Protein AF-A0A427G898-F1 (afdb_monomer)

Sequence (77 aa):
MRNIKTREGFEFWDRLNAIPRFSFLLAPSGTRIQKFEDISGNWIDVHEAQKVMDAAQDEINELRERLERLQPKAVVS

Radius of gyration: 20.64 Å; Cα contacts (8 Å, |Δi|>4): 63; chains: 1; bounding box: 38×29×70 Å

Secondary structure (DSSP, 8-state):
---TTT-TT-HHHHHHHTSPEEEEEE-TTSS-EEEEE-TT--EE-HHHHHHHHHHHHHHHHHHHHHHHHHS------

Structure (mmCIF, N/CA/C/O backbone):
data_AF-A0A427G898-F1
#
_entry.id   AF-A0A427G898-F1
#
loop_
_atom_site.group_PDB
_atom_site.id
_atom_site.type_symbol
_atom_site.label_atom_id
_atom_site.label_alt_id
_atom_site.label_comp_id
_atom_site.label_asym_id
_atom_site.label_entity_id
_atom_site.label_seq_id
_atom_site.pdbx_PDB_ins_code
_atom_site.Cartn_x
_atom_site.Cartn_y
_atom_site.Cartn_z
_atom_site.occupancy
_atom_site.B_iso_or_equiv
_atom_site.auth_seq_id
_atom_site.auth_comp_id
_atom_site.auth_asym_id
_atom_site.auth_atom_id
_atom_site.pdbx_PDB_model_num
ATOM 1 N N . MET A 1 1 ? -5.359 -10.210 18.763 1.00 47.19 1 MET A N 1
ATOM 2 C CA . MET A 1 1 ? -4.881 -11.489 18.184 1.00 47.19 1 MET A CA 1
ATOM 3 C C . MET A 1 1 ? -5.462 -11.576 16.779 1.00 47.19 1 MET A C 1
ATOM 5 O O . MET A 1 1 ? -6.646 -11.314 16.645 1.00 47.19 1 MET A O 1
ATOM 9 N N . ARG A 1 2 ? -4.651 -11.807 15.737 1.00 55.75 2 ARG A N 1
ATOM 10 C CA . ARG A 1 2 ? -5.103 -11.766 14.328 1.00 55.75 2 ARG A CA 1
ATOM 11 C C . ARG A 1 2 ? -6.063 -12.929 14.033 1.00 55.75 2 ARG A C 1
ATOM 13 O O . ARG A 1 2 ? -5.717 -14.066 14.352 1.00 55.75 2 ARG A O 1
ATOM 20 N N . ASN A 1 3 ? -7.218 -12.676 13.409 1.00 66.81 3 ASN A N 1
ATOM 21 C CA . ASN A 1 3 ? -8.142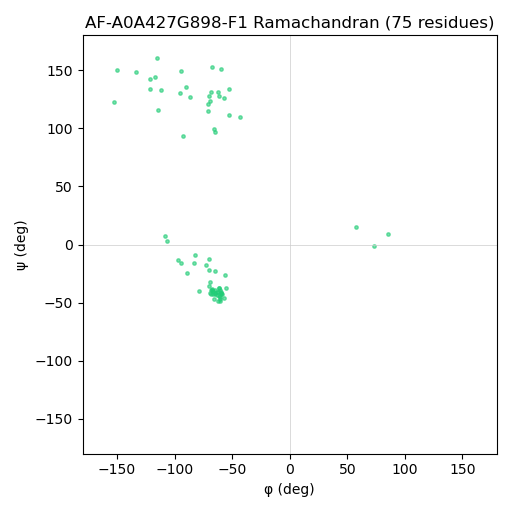 -13.736 12.993 1.00 66.81 3 ASN A CA 1
ATOM 22 C C . ASN A 1 3 ? -7.863 -14.165 11.543 1.00 66.81 3 ASN A C 1
ATOM 24 O O . ASN A 1 3 ? -8.370 -13.591 10.586 1.00 66.81 3 ASN A O 1
ATOM 28 N N . ILE A 1 4 ? -7.039 -15.201 11.378 1.00 72.19 4 ILE A N 1
ATOM 29 C CA . ILE A 1 4 ? -6.619 -15.702 10.056 1.00 72.19 4 ILE A CA 1
ATOM 30 C C . ILE A 1 4 ? -7.779 -16.390 9.308 1.00 72.19 4 ILE A C 1
ATOM 32 O O . ILE A 1 4 ? -7.748 -16.481 8.084 1.00 72.19 4 ILE A O 1
ATOM 36 N N . LYS A 1 5 ? -8.817 -16.857 10.019 1.00 76.81 5 LYS A N 1
ATOM 37 C CA . LYS A 1 5 ? -9.950 -17.567 9.404 1.00 76.81 5 LYS A CA 1
ATOM 38 C C . LYS A 1 5 ? -10.942 -16.619 8.738 1.00 76.81 5 LYS A C 1
ATOM 40 O O . LYS A 1 5 ? -11.448 -16.944 7.673 1.00 76.81 5 LYS A O 1
ATOM 45 N N . THR A 1 6 ? -11.222 -15.477 9.364 1.00 80.25 6 THR A N 1
ATOM 46 C CA . THR A 1 6 ? -12.173 -14.487 8.828 1.00 80.25 6 THR A CA 1
ATOM 47 C C . 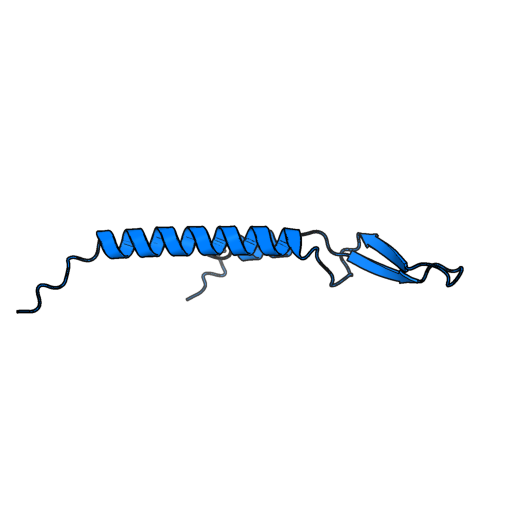THR A 1 6 ? -11.493 -13.395 8.012 1.00 80.25 6 THR A C 1
ATOM 49 O O . THR A 1 6 ? -12.178 -12.701 7.272 1.00 80.25 6 THR A O 1
ATOM 52 N N . ARG A 1 7 ? -10.162 -13.249 8.131 1.00 81.19 7 ARG A N 1
ATOM 53 C CA . ARG A 1 7 ? -9.372 -12.131 7.579 1.00 81.19 7 ARG A CA 1
ATOM 54 C C . ARG A 1 7 ? -9.823 -10.746 8.056 1.00 81.19 7 ARG A C 1
ATOM 56 O O . ARG A 1 7 ? -9.395 -9.742 7.502 1.00 81.19 7 ARG A O 1
ATOM 63 N N . GLU A 1 8 ? -10.623 -10.694 9.113 1.00 82.56 8 GLU A N 1
ATOM 64 C CA . GLU A 1 8 ? -11.034 -9.445 9.743 1.00 82.56 8 GLU A CA 1
ATOM 65 C C . GLU A 1 8 ? -9.799 -8.696 10.268 1.00 82.56 8 GLU A C 1
ATOM 67 O O . GLU A 1 8 ? -8.953 -9.278 10.965 1.00 82.56 8 GLU A O 1
ATOM 72 N N . GLY A 1 9 ? -9.676 -7.422 9.895 1.00 83.69 9 GLY A N 1
ATOM 73 C CA . GLY A 1 9 ? -8.514 -6.583 10.190 1.00 83.69 9 GLY A CA 1
ATOM 74 C C . GLY A 1 9 ? -7.359 -6.716 9.186 1.00 83.69 9 GLY A C 1
ATOM 75 O O . GLY A 1 9 ? -6.266 -6.209 9.453 1.00 83.69 9 GLY A O 1
ATOM 76 N N . PHE A 1 10 ? -7.551 -7.418 8.061 1.00 88.19 10 PHE A N 1
ATOM 77 C CA . PHE A 1 10 ? -6.583 -7.504 6.956 1.00 88.19 10 PHE A CA 1
ATOM 78 C C . PHE A 1 10 ? -7.012 -6.728 5.709 1.00 88.19 10 PHE A C 1
ATOM 80 O O . PHE A 1 10 ? -6.334 -6.807 4.691 1.00 88.19 10 PHE A O 1
ATOM 87 N N . GLU A 1 11 ? -8.086 -5.953 5.762 1.00 92.50 11 GLU A N 1
ATOM 88 C CA . GLU A 1 11 ? -8.684 -5.281 4.608 1.00 92.50 11 GLU A CA 1
ATOM 89 C C . GLU A 1 11 ? -7.659 -4.381 3.898 1.00 92.50 11 GLU A C 1
ATOM 91 O O . GLU A 1 11 ? -7.482 -4.458 2.681 1.00 92.50 11 GLU A O 1
ATOM 96 N N . PHE A 1 12 ? -6.898 -3.587 4.657 1.00 94.44 12 PHE A N 1
ATOM 97 C CA . PHE A 1 12 ? -5.815 -2.762 4.109 1.00 94.44 12 PHE A CA 1
ATOM 98 C C . PHE A 1 12 ? -4.623 -3.588 3.626 1.00 94.44 12 PHE A C 1
ATOM 100 O O . PHE A 1 12 ? -4.019 -3.265 2.606 1.00 94.44 12 PHE A O 1
ATOM 107 N N . TRP A 1 13 ? -4.301 -4.684 4.313 1.00 92.44 13 TRP A N 1
ATOM 108 C CA . TRP A 1 13 ? -3.239 -5.592 3.884 1.00 92.44 13 TRP A CA 1
ATOM 109 C C . TRP A 1 13 ? -3.579 -6.272 2.552 1.00 92.44 13 TRP A C 1
ATOM 111 O O . TRP 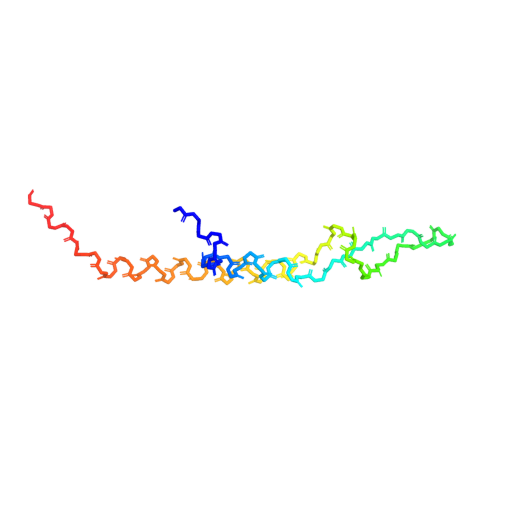A 1 13 ? -2.720 -6.416 1.685 1.00 92.44 13 TRP A O 1
ATOM 121 N N . ASP A 1 14 ? -4.838 -6.652 2.359 1.00 92.62 14 ASP A N 1
ATOM 122 C CA . ASP A 1 14 ? -5.330 -7.235 1.116 1.00 92.62 14 ASP A CA 1
ATOM 123 C C . ASP A 1 14 ? -5.335 -6.218 -0.016 1.00 92.62 14 ASP A C 1
ATOM 125 O O . ASP A 1 14 ? -4.859 -6.519 -1.110 1.00 92.62 14 ASP A O 1
ATOM 129 N N . ARG A 1 15 ? -5.761 -4.983 0.265 1.00 94.31 15 ARG A N 1
ATOM 130 C CA . ARG A 1 15 ? -5.674 -3.877 -0.696 1.00 94.31 15 ARG A CA 1
ATOM 131 C C . ARG A 1 15 ? -4.233 -3.591 -1.115 1.00 94.31 15 ARG A C 1
ATOM 133 O O . ARG A 1 15 ? -3.985 -3.428 -2.304 1.00 94.31 15 ARG A O 1
ATOM 140 N N . LEU A 1 16 ? -3.283 -3.588 -0.177 1.00 94.31 16 LEU A N 1
ATOM 141 C CA . LEU A 1 16 ? -1.857 -3.415 -0.473 1.00 94.31 16 LEU A CA 1
ATOM 142 C C . LEU A 1 16 ? -1.329 -4.542 -1.376 1.00 94.31 16 LEU A C 1
ATOM 144 O O . LEU A 1 16 ? -0.613 -4.287 -2.340 1.00 94.31 16 LEU A O 1
ATOM 148 N N . ASN A 1 17 ? -1.700 -5.792 -1.089 1.00 91.31 17 ASN A N 1
ATOM 149 C CA . ASN A 1 17 ? -1.257 -6.952 -1.868 1.00 91.31 17 ASN A CA 1
ATOM 150 C C . ASN A 1 17 ? -1.913 -7.074 -3.246 1.00 91.31 17 ASN A C 1
ATOM 152 O O . ASN A 1 17 ? -1.384 -7.801 -4.091 1.00 91.31 17 ASN A O 1
ATOM 156 N N . ALA A 1 18 ? -3.036 -6.390 -3.460 1.00 92.19 18 ALA A N 1
ATOM 157 C CA . ALA A 1 18 ? -3.719 -6.303 -4.743 1.00 92.19 18 ALA A CA 1
ATOM 158 C C . ALA A 1 18 ? -3.110 -5.246 -5.683 1.00 92.19 18 ALA A C 1
ATOM 160 O O . ALA A 1 18 ? -3.482 -5.207 -6.855 1.00 92.19 18 ALA A O 1
ATOM 161 N N . ILE A 1 19 ? -2.185 -4.401 -5.205 1.00 93.75 19 ILE A N 1
ATOM 162 C CA . ILE A 1 19 ? -1.501 -3.422 -6.058 1.00 93.75 19 ILE A CA 1
ATOM 163 C C . ILE A 1 19 ? -0.691 -4.171 -7.130 1.00 93.75 19 ILE A C 1
ATOM 165 O O . ILE A 1 19 ? 0.071 -5.081 -6.780 1.00 93.75 19 ILE A O 1
ATOM 169 N N . PRO A 1 20 ? -0.817 -3.793 -8.420 1.00 92.44 20 PRO A N 1
ATOM 170 C CA . PRO A 1 20 ? -0.041 -4.400 -9.490 1.00 92.44 20 PRO A CA 1
ATOM 171 C C . PRO A 1 20 ? 1.457 -4.366 -9.195 1.00 92.44 20 PRO A C 1
ATOM 173 O O . PRO A 1 20 ? 2.009 -3.341 -8.781 1.00 92.44 20 PRO A O 1
ATOM 176 N N . ARG A 1 21 ? 2.106 -5.509 -9.414 1.00 92.62 21 ARG A N 1
ATOM 177 C CA . ARG A 1 21 ? 3.548 -5.656 -9.253 1.00 92.62 21 ARG A CA 1
ATOM 178 C C . ARG A 1 21 ? 4.253 -5.446 -10.583 1.00 92.62 21 ARG A C 1
ATOM 180 O O . ARG A 1 21 ? 3.712 -5.713 -11.657 1.00 92.62 21 ARG A O 1
ATOM 187 N N . PHE A 1 22 ? 5.470 -4.935 -10.495 1.00 91.75 22 PHE A N 1
ATOM 188 C CA . PHE A 1 22 ? 6.268 -4.551 -11.638 1.00 91.75 22 PHE A CA 1
ATOM 189 C C . PHE A 1 22 ? 7.695 -5.072 -11.525 1.00 91.75 22 PHE A C 1
ATOM 191 O O . PHE A 1 22 ? 8.289 -5.151 -10.445 1.00 91.75 22 PHE A O 1
ATOM 198 N N . SER A 1 23 ? 8.252 -5.350 -12.694 1.00 91.31 23 SER A N 1
ATOM 199 C CA . SER A 1 23 ? 9.657 -5.658 -12.914 1.00 91.31 23 SER A CA 1
ATOM 200 C C . SER A 1 23 ? 10.264 -4.574 -13.806 1.00 91.31 23 SER A C 1
ATOM 202 O O . SER A 1 23 ? 9.614 -4.055 -14.718 1.00 91.31 23 SER A O 1
ATOM 204 N N . PHE A 1 24 ? 11.522 -4.222 -13.546 1.00 90.00 24 PHE A N 1
ATOM 205 C CA . PHE A 1 24 ? 12.273 -3.249 -14.338 1.00 90.00 24 PHE A CA 1
ATOM 206 C C . PHE A 1 24 ? 13.433 -3.961 -15.018 1.00 90.00 24 PHE A C 1
ATOM 208 O O . PHE A 1 24 ? 14.323 -4.478 -14.345 1.00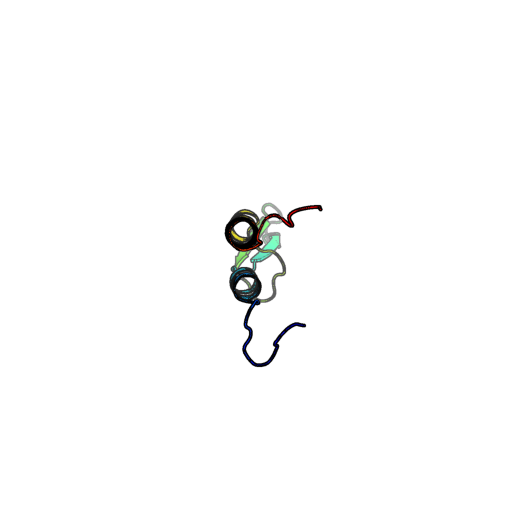 90.00 24 PHE A O 1
ATOM 215 N N . LEU A 1 25 ? 13.418 -3.999 -16.348 1.00 88.50 25 LEU A N 1
ATOM 216 C CA . LEU A 1 25 ? 14.433 -4.687 -17.143 1.00 88.50 25 LEU A CA 1
A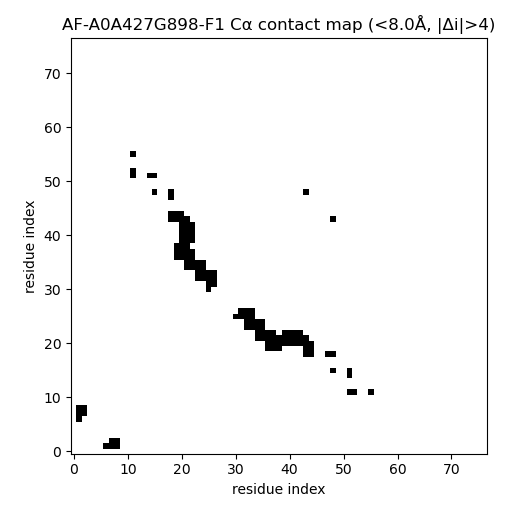TOM 217 C C . LEU A 1 25 ? 15.112 -3.707 -18.093 1.00 88.50 25 LEU A C 1
ATOM 219 O O . LEU A 1 25 ? 14.471 -2.819 -18.656 1.00 88.50 25 LEU A O 1
ATOM 223 N N . LEU A 1 26 ? 16.418 -3.869 -18.286 1.00 90.44 26 LEU A N 1
ATOM 224 C CA . LEU A 1 26 ? 17.149 -3.126 -19.304 1.00 90.44 26 LEU A CA 1
ATOM 225 C C . LEU A 1 26 ? 16.720 -3.633 -20.687 1.00 90.44 26 LEU A C 1
ATOM 227 O O . LEU A 1 26 ? 16.740 -4.837 -20.943 1.00 90.44 26 LEU A O 1
ATOM 231 N N . ALA A 1 27 ? 16.328 -2.724 -21.578 1.00 88.56 27 ALA A N 1
ATOM 232 C CA . ALA A 1 27 ? 15.997 -3.078 -22.951 1.00 88.56 27 ALA A CA 1
ATOM 233 C C . ALA A 1 27 ? 17.215 -3.718 -23.647 1.00 88.56 27 ALA A C 1
ATOM 235 O O . ALA A 1 27 ? 18.345 -3.327 -23.348 1.00 88.56 27 ALA A O 1
ATOM 236 N N . PRO A 1 28 ? 17.023 -4.612 -24.637 1.00 87.38 28 PRO A N 1
ATOM 237 C CA . PRO A 1 28 ? 18.133 -5.269 -25.337 1.00 87.38 28 PRO A CA 1
ATOM 238 C C . PRO A 1 28 ? 19.142 -4.305 -25.978 1.00 87.38 28 PRO A C 1
ATOM 240 O O . PRO A 1 28 ? 20.310 -4.643 -26.130 1.00 87.38 28 PRO A O 1
ATOM 243 N N . SER A 1 29 ? 18.710 -3.088 -26.327 1.00 90.25 29 SER A N 1
ATOM 244 C CA . SER A 1 29 ? 19.581 -2.024 -26.841 1.00 90.25 29 SER A CA 1
ATOM 245 C C . SER A 1 29 ? 20.533 -1.432 -25.794 1.00 90.25 29 SER A C 1
ATOM 247 O O . SER A 1 29 ? 21.408 -0.653 -26.155 1.00 90.25 29 SER A O 1
ATOM 249 N N . GLY A 1 30 ? 20.336 -1.716 -24.503 1.00 89.75 30 GLY A N 1
ATOM 250 C CA . GLY A 1 30 ? 21.117 -1.164 -23.392 1.00 89.75 30 GLY A CA 1
ATOM 251 C C . GLY A 1 30 ? 20.839 0.308 -23.071 1.00 89.75 30 GLY A C 1
ATOM 252 O O . GLY A 1 30 ? 21.425 0.855 -22.144 1.00 89.75 30 GLY A O 1
ATOM 253 N N . THR A 1 31 ? 19.947 0.968 -23.813 1.00 92.69 31 THR A N 1
ATOM 254 C CA . THR A 1 31 ? 19.763 2.430 -23.751 1.00 92.69 31 THR A CA 1
ATOM 255 C C . THR A 1 31 ? 18.618 2.892 -22.856 1.00 92.69 31 THR A C 1
ATOM 257 O O . THR A 1 31 ? 18.523 4.081 -22.562 1.00 92.69 31 THR A O 1
ATOM 260 N N . ARG A 1 32 ? 17.721 1.992 -22.434 1.00 91.06 32 ARG A N 1
ATOM 261 C CA . ARG A 1 32 ? 16.560 2.346 -21.604 1.00 91.06 32 ARG A CA 1
ATOM 262 C C . ARG A 1 32 ? 16.137 1.211 -20.684 1.00 91.06 32 ARG A C 1
ATOM 264 O O . ARG A 1 32 ? 16.252 0.046 -21.053 1.00 91.06 32 ARG A O 1
ATOM 271 N N . ILE A 1 33 ? 15.572 1.564 -19.536 1.00 91.38 33 ILE A N 1
ATOM 272 C CA . ILE A 1 33 ? 14.882 0.631 -18.643 1.00 91.38 33 ILE A CA 1
ATOM 273 C C . ILE A 1 33 ? 13.404 0.592 -19.037 1.00 91.38 33 ILE A C 1
ATOM 275 O O . ILE A 1 33 ? 12.795 1.628 -19.300 1.00 91.38 33 ILE A O 1
ATOM 279 N N . GLN A 1 34 ? 12.831 -0.604 -19.098 1.00 89.81 34 GLN A N 1
ATOM 280 C CA . GLN A 1 34 ? 11.423 -0.840 -19.383 1.00 89.81 34 GLN A CA 1
ATOM 281 C C . GLN A 1 34 ? 10.729 -1.379 -18.131 1.00 89.81 34 GLN A C 1
ATOM 283 O O . GLN A 1 34 ? 11.235 -2.287 -17.469 1.00 89.81 34 GLN A O 1
ATOM 288 N N . LYS A 1 35 ? 9.570 -0.795 -17.820 1.00 90.00 35 LYS A N 1
ATOM 289 C CA . LYS A 1 35 ? 8.652 -1.260 -16.779 1.00 90.00 35 LYS A CA 1
ATOM 290 C C . LYS A 1 35 ? 7.727 -2.307 -17.394 1.00 90.00 35 LYS A C 1
ATOM 292 O O . LYS A 1 35 ? 7.087 -2.025 -18.406 1.00 90.00 35 LYS A O 1
ATOM 297 N N . PHE A 1 36 ? 7.643 -3.474 -16.772 1.00 88.12 36 PHE A N 1
ATOM 298 C CA . PHE A 1 36 ? 6.717 -4.538 -17.147 1.00 88.12 36 PHE A CA 1
ATOM 299 C C . PHE A 1 36 ? 5.825 -4.860 -15.960 1.00 88.12 36 PHE A C 1
ATOM 301 O O . PHE A 1 36 ? 6.317 -4.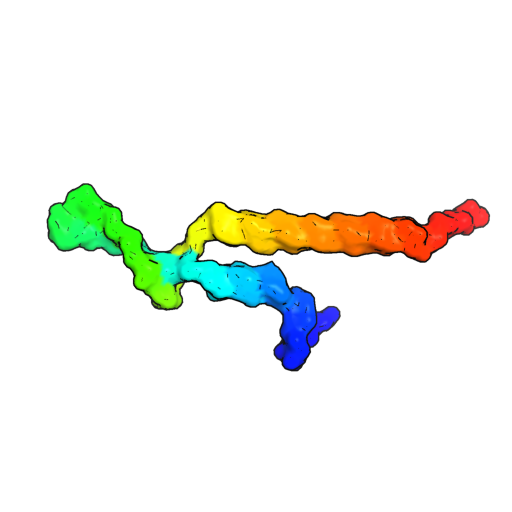982 -14.839 1.00 88.12 36 PHE A O 1
ATOM 308 N N . GLU A 1 37 ? 4.524 -4.967 -16.206 1.00 88.50 37 GLU A N 1
ATOM 309 C CA . GLU A 1 37 ? 3.600 -5.528 -15.227 1.00 88.50 37 GLU A CA 1
ATOM 310 C C . GLU A 1 37 ? 3.860 -7.028 -15.133 1.00 88.50 37 GLU A C 1
ATOM 312 O O . GLU A 1 37 ? 3.837 -7.743 -16.134 1.00 88.50 37 GLU A O 1
ATOM 317 N N . ASP A 1 38 ? 4.206 -7.474 -13.934 1.00 78.75 38 ASP A N 1
ATOM 318 C CA . ASP A 1 38 ? 4.657 -8.828 -13.678 1.00 78.75 38 ASP A CA 1
ATOM 319 C C . ASP A 1 38 ? 4.316 -9.197 -12.238 1.00 78.75 38 ASP A C 1
ATOM 321 O O . ASP A 1 38 ? 4.765 -8.547 -11.293 1.00 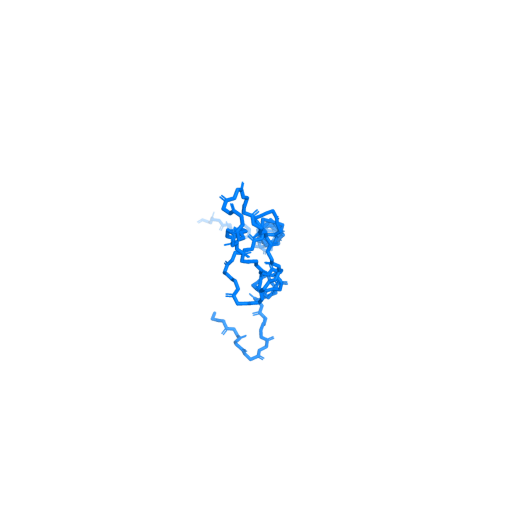78.75 38 ASP A O 1
ATOM 325 N N . ILE A 1 39 ? 3.548 -10.273 -12.067 1.00 66.19 39 ILE A N 1
ATOM 326 C CA . ILE A 1 39 ? 3.180 -10.793 -10.746 1.00 66.19 39 ILE A CA 1
ATOM 327 C C . ILE A 1 39 ? 4.428 -11.305 -10.000 1.00 66.19 39 ILE A C 1
ATOM 329 O O . ILE A 1 39 ? 4.420 -11.343 -8.770 1.00 66.19 39 ILE A O 1
ATOM 333 N N . SER A 1 40 ? 5.499 -11.662 -10.725 1.00 72.25 40 SER A N 1
ATOM 334 C CA . SER A 1 40 ? 6.779 -12.110 -10.163 1.00 72.25 40 SER A CA 1
ATOM 335 C C . SER A 1 40 ? 7.715 -10.967 -9.745 1.00 72.25 40 SER A C 1
ATOM 337 O O . SER A 1 40 ? 8.648 -11.184 -8.967 1.00 72.25 40 SER A O 1
ATOM 339 N N . GLY A 1 41 ? 7.454 -9.743 -10.216 1.00 75.56 41 GLY A N 1
ATOM 340 C CA . GLY A 1 41 ? 8.159 -8.550 -9.765 1.00 75.56 41 GLY A CA 1
ATOM 341 C C . GLY A 1 41 ? 7.837 -8.230 -8.307 1.00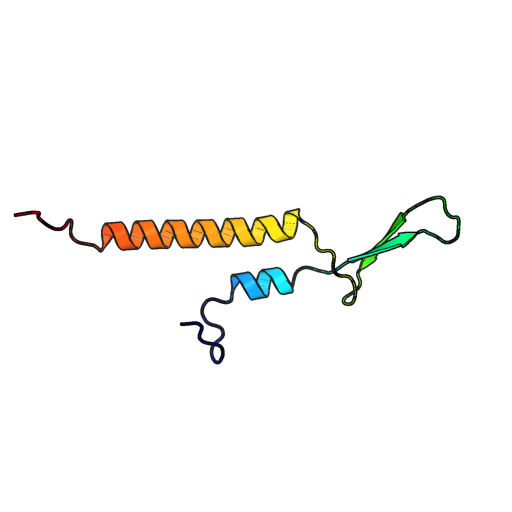 75.56 41 GLY A C 1
ATOM 342 O O . GLY A 1 41 ? 6.763 -8.553 -7.814 1.00 75.56 41 GLY A O 1
ATOM 343 N N . ASN A 1 42 ? 8.755 -7.570 -7.600 1.00 85.12 42 ASN A N 1
ATOM 344 C CA . ASN A 1 42 ? 8.555 -7.180 -6.194 1.00 85.12 42 ASN A CA 1
ATOM 345 C C . ASN A 1 42 ? 8.311 -5.676 -6.011 1.00 85.12 42 ASN A C 1
ATOM 347 O O . ASN A 1 42 ? 8.200 -5.204 -4.881 1.00 85.12 42 ASN A O 1
ATOM 351 N N . TRP A 1 43 ? 8.236 -4.914 -7.105 1.00 91.12 43 TRP A N 1
ATOM 352 C CA . TRP A 1 43 ? 8.027 -3.473 -7.047 1.00 91.12 43 TRP A CA 1
ATOM 353 C C . TRP A 1 43 ? 6.550 -3.148 -7.199 1.00 91.12 43 TRP A C 1
ATOM 355 O O . TRP A 1 43 ? 5.911 -3.603 -8.139 1.00 91.12 43 TRP A O 1
ATOM 365 N N . ILE A 1 44 ? 6.023 -2.323 -6.309 1.00 93.38 44 ILE A N 1
ATOM 366 C CA . ILE A 1 44 ? 4.686 -1.739 -6.424 1.00 93.38 44 ILE A CA 1
ATOM 367 C C . ILE A 1 44 ? 4.813 -0.228 -6.581 1.00 93.38 44 ILE A C 1
ATOM 369 O O . ILE A 1 44 ? 5.851 0.354 -6.256 1.00 93.38 44 ILE A O 1
ATOM 373 N N . ASP A 1 45 ? 3.766 0.412 -7.089 1.00 92.81 45 ASP A N 1
ATOM 374 C CA . ASP A 1 45 ? 3.735 1.868 -7.148 1.00 92.81 45 ASP A CA 1
ATOM 375 C C . ASP A 1 45 ? 3.613 2.453 -5.732 1.00 92.81 45 ASP A C 1
ATOM 377 O O . ASP A 1 45 ? 2.688 2.126 -4.984 1.00 92.81 45 ASP A O 1
ATOM 381 N N . VAL A 1 46 ? 4.563 3.315 -5.360 1.00 95.06 46 VAL A N 1
ATOM 382 C CA . VAL A 1 46 ? 4.604 3.944 -4.033 1.00 95.06 46 VAL A CA 1
ATOM 383 C C . VAL A 1 46 ? 3.358 4.790 -3.791 1.00 95.06 46 VAL A C 1
ATOM 385 O O . VAL A 1 46 ? 2.842 4.793 -2.677 1.00 95.06 46 VAL A O 1
ATOM 388 N N . HIS A 1 47 ? 2.846 5.473 -4.818 1.00 96.25 47 HIS A N 1
ATOM 389 C CA . HIS A 1 47 ? 1.661 6.309 -4.676 1.00 96.25 47 HIS A CA 1
ATOM 390 C C . HIS A 1 47 ? 0.416 5.469 -4.371 1.00 96.25 47 HIS A C 1
ATOM 392 O O . HIS A 1 47 ? -0.388 5.834 -3.515 1.00 96.25 47 HIS A O 1
ATOM 398 N N . GLU A 1 48 ? 0.280 4.307 -5.010 1.00 96.31 48 GLU A N 1
ATOM 399 C CA . GLU A 1 48 ? -0.824 3.387 -4.721 1.00 96.31 48 GLU A CA 1
ATOM 400 C C . GLU A 1 48 ? -0.703 2.780 -3.319 1.00 96.31 48 GLU A C 1
ATOM 402 O O . GLU A 1 48 ? -1.697 2.686 -2.599 1.00 96.31 48 GLU A O 1
ATOM 407 N N . ALA A 1 49 ? 0.514 2.439 -2.884 1.00 96.56 49 ALA A N 1
ATOM 408 C CA . ALA A 1 49 ? 0.750 1.967 -1.521 1.00 96.56 49 ALA A CA 1
ATOM 409 C C . ALA A 1 49 ? 0.412 3.047 -0.480 1.00 96.56 49 ALA A C 1
ATOM 411 O O . ALA A 1 49 ? -0.209 2.751 0.542 1.00 96.56 49 ALA A O 1
ATOM 412 N N . GLN A 1 50 ? 0.765 4.303 -0.763 1.00 97.81 50 GLN A N 1
ATOM 413 C CA . GLN A 1 50 ? 0.470 5.440 0.102 1.00 97.81 50 GLN A CA 1
ATOM 414 C C . GLN A 1 50 ? -1.038 5.617 0.309 1.00 97.81 50 GLN A C 1
ATOM 416 O O . GLN A 1 50 ? -1.473 5.716 1.450 1.00 97.81 50 GLN A O 1
ATOM 421 N N . LYS A 1 51 ? -1.853 5.540 -0.751 1.00 98.06 51 LYS A N 1
ATOM 422 C CA . LYS A 1 51 ? -3.322 5.627 -0.631 1.00 98.06 51 LYS A CA 1
ATOM 423 C C . LYS A 1 51 ? -3.909 4.595 0.333 1.00 98.06 51 LYS A C 1
ATOM 425 O O . LYS A 1 51 ? -4.880 4.878 1.030 1.00 98.06 51 LYS A O 1
ATOM 430 N N . VAL A 1 52 ? -3.358 3.378 0.348 1.00 97.69 52 VAL A N 1
ATOM 431 C CA . VAL A 1 52 ? -3.808 2.320 1.265 1.00 97.69 52 VAL A CA 1
ATOM 432 C C . VAL A 1 52 ? -3.441 2.662 2.708 1.00 97.69 52 VAL A C 1
ATOM 434 O O . VAL A 1 52 ? -4.266 2.476 3.600 1.00 97.69 52 VAL A O 1
ATOM 437 N N . MET A 1 53 ? -2.231 3.177 2.929 1.00 97.31 53 MET A N 1
ATOM 438 C CA . MET A 1 53 ? -1.761 3.583 4.254 1.00 97.31 53 MET A CA 1
ATOM 439 C C . MET A 1 53 ? -2.527 4.785 4.805 1.00 97.31 53 MET A C 1
ATOM 441 O O . MET A 1 53 ? -2.905 4.760 5.973 1.00 97.31 53 MET A O 1
ATOM 445 N N . ASP A 1 54 ? -2.797 5.790 3.972 1.00 98.00 54 ASP A N 1
ATOM 446 C CA . ASP A 1 54 ? -3.567 6.974 4.359 1.00 98.00 54 ASP A CA 1
ATOM 447 C C . ASP A 1 54 ? -4.978 6.564 4.807 1.00 98.00 54 ASP A C 1
ATOM 449 O O . ASP A 1 54 ? -5.399 6.896 5.911 1.00 98.00 54 ASP A O 1
ATOM 453 N N . ALA A 1 55 ? -5.654 5.709 4.030 1.00 97.06 55 ALA A N 1
ATOM 454 C CA . ALA A 1 55 ? -6.972 5.194 4.400 1.00 97.06 55 ALA A CA 1
ATOM 455 C C . ALA A 1 55 ? -6.958 4.386 5.714 1.00 97.06 55 ALA A C 1
ATOM 457 O O . ALA A 1 55 ? -7.897 4.471 6.503 1.00 97.06 55 ALA A O 1
ATOM 458 N N . ALA A 1 56 ? -5.898 3.610 5.968 1.00 96.12 56 ALA A N 1
ATOM 459 C CA . ALA A 1 56 ? -5.745 2.889 7.232 1.00 96.12 56 ALA A CA 1
ATOM 460 C C . ALA A 1 56 ? -5.529 3.846 8.414 1.00 96.12 56 ALA A C 1
ATOM 462 O O . ALA A 1 56 ? -6.040 3.613 9.511 1.00 96.12 56 ALA A O 1
ATOM 463 N N . GLN A 1 57 ? -4.769 4.922 8.202 1.00 97.12 57 GLN A N 1
ATOM 464 C CA . GLN A 1 57 ? -4.518 5.935 9.219 1.00 97.12 57 GLN A CA 1
ATOM 465 C C . GLN A 1 57 ? -5.787 6.726 9.552 1.00 97.12 57 GLN A C 1
ATOM 467 O O . GLN A 1 57 ? -6.030 6.991 10.732 1.00 97.12 57 GLN A O 1
ATOM 472 N N . ASP A 1 58 ? -6.602 7.047 8.548 1.00 97.50 58 ASP A N 1
ATOM 473 C CA . ASP A 1 58 ? -7.895 7.706 8.728 1.00 97.50 58 ASP A CA 1
ATOM 474 C C . ASP A 1 58 ? -8.836 6.847 9.582 1.00 97.50 58 ASP A C 1
ATOM 476 O O . ASP A 1 58 ? -9.343 7.322 10.597 1.00 97.50 58 ASP A O 1
ATOM 480 N N . GLU A 1 59 ? -8.978 5.552 9.276 1.00 95.56 59 GLU A N 1
ATOM 481 C CA . GLU A 1 59 ? -9.816 4.648 10.077 1.00 95.56 59 GLU A CA 1
ATOM 482 C C . GLU A 1 59 ? -9.303 4.515 11.522 1.00 95.56 59 GLU A C 1
ATOM 484 O O . GLU A 1 59 ? -10.081 4.547 12.479 1.00 95.56 59 GLU A O 1
ATOM 489 N N . ILE A 1 60 ? -7.981 4.433 11.720 1.00 95.25 60 ILE A N 1
ATOM 490 C CA . ILE A 1 60 ? -7.384 4.435 13.065 1.00 95.25 60 ILE A CA 1
ATOM 491 C C . ILE A 1 60 ? -7.736 5.720 13.821 1.00 95.25 60 ILE A C 1
ATOM 493 O O . ILE A 1 60 ? -8.028 5.659 15.019 1.00 95.25 60 ILE A O 1
ATOM 497 N N . ASN A 1 61 ? -7.693 6.873 13.154 1.00 96.75 61 ASN A N 1
ATOM 498 C CA . ASN A 1 61 ? -8.031 8.155 13.765 1.00 96.75 61 ASN A CA 1
ATOM 499 C C . ASN A 1 61 ? -9.514 8.200 14.152 1.00 96.75 61 ASN A C 1
ATOM 501 O O . ASN A 1 61 ? -9.826 8.507 15.302 1.00 96.75 61 ASN A O 1
ATOM 505 N N . GLU A 1 62 ? -10.416 7.786 13.262 1.00 95.81 62 GLU A N 1
ATOM 506 C CA . GLU A 1 62 ? -11.854 7.711 13.543 1.00 95.81 62 GLU A CA 1
ATOM 507 C C . GLU A 1 62 ? -12.171 6.779 14.723 1.00 95.81 62 GLU A C 1
ATOM 509 O O . GLU A 1 62 ? -12.978 7.107 15.603 1.00 95.81 62 GLU A O 1
ATOM 514 N N . LEU A 1 63 ? -11.515 5.615 14.780 1.00 93.38 63 LEU A N 1
ATOM 515 C CA . LEU A 1 63 ? -11.665 4.663 15.878 1.00 93.38 63 LEU A CA 1
ATOM 516 C C . LEU A 1 63 ? -11.148 5.239 17.199 1.00 93.38 63 LEU A C 1
ATOM 518 O O . LEU A 1 63 ? -11.805 5.067 18.228 1.00 93.38 63 LEU A O 1
ATOM 522 N N . ARG A 1 64 ? -10.010 5.945 17.187 1.00 94.31 64 ARG A N 1
ATOM 523 C CA . ARG A 1 64 ? -9.471 6.633 18.371 1.00 94.31 64 ARG A CA 1
ATOM 524 C C . ARG A 1 64 ? -10.428 7.705 18.872 1.00 94.31 64 ARG A C 1
ATOM 526 O O . ARG A 1 64 ? -10.780 7.678 20.046 1.00 94.31 64 ARG A O 1
ATOM 533 N N . GLU A 1 65 ? -10.936 8.561 17.991 1.00 95.06 65 GLU A N 1
ATOM 534 C CA . GLU A 1 65 ? -11.933 9.573 18.355 1.00 95.06 65 GLU A CA 1
ATOM 535 C C . GLU A 1 65 ? -13.212 8.943 18.919 1.00 95.06 65 GLU A C 1
ATOM 537 O O . GLU A 1 65 ? -13.802 9.425 19.888 1.00 95.06 65 GLU A O 1
ATOM 542 N N . ARG A 1 66 ? -13.679 7.839 18.324 1.00 92.81 66 ARG A N 1
ATOM 543 C CA . ARG A 1 66 ? -14.849 7.114 18.828 1.00 92.81 66 ARG A CA 1
ATOM 544 C C . ARG A 1 66 ? -14.591 6.519 20.210 1.00 92.81 66 ARG A C 1
ATOM 546 O O . ARG A 1 66 ? -15.475 6.606 21.059 1.00 92.81 66 ARG A O 1
ATOM 553 N N . LEU A 1 67 ? -13.416 5.939 20.440 1.00 92.25 67 LEU A N 1
ATOM 554 C CA . LEU A 1 67 ? -13.025 5.424 21.751 1.00 92.25 67 LEU A CA 1
ATOM 555 C C . LEU A 1 67 ? -12.941 6.545 22.788 1.00 92.25 67 LEU A C 1
ATOM 557 O O . LEU A 1 67 ? -13.484 6.379 23.875 1.00 92.25 67 LEU A O 1
ATOM 561 N N . GLU A 1 68 ? -12.351 7.692 22.450 1.00 92.31 68 GLU A N 1
ATOM 562 C CA . GLU A 1 68 ? -12.288 8.860 23.338 1.00 92.31 68 GLU A CA 1
ATOM 563 C C . GLU A 1 68 ? -13.678 9.382 23.719 1.00 92.31 68 GLU A C 1
ATOM 565 O O . GLU A 1 68 ? -13.909 9.735 24.872 1.00 92.31 68 GLU A O 1
ATOM 570 N N . ARG A 1 69 ? -14.633 9.385 22.779 1.00 89.31 69 ARG A N 1
ATOM 571 C CA . ARG A 1 69 ? -16.029 9.771 23.056 1.00 89.31 69 ARG A CA 1
ATOM 572 C C . ARG A 1 69 ? -16.773 8.768 23.939 1.00 89.31 69 ARG A C 1
ATOM 574 O O . ARG A 1 69 ? -17.685 9.160 24.662 1.00 89.31 69 ARG A O 1
ATOM 581 N N . LEU A 1 70 ? -16.440 7.481 23.833 1.00 87.69 70 LEU A N 1
ATOM 582 C CA . LEU A 1 70 ? -17.108 6.398 24.561 1.00 87.69 70 LEU A CA 1
ATOM 583 C C . LEU A 1 70 ? -16.481 6.112 25.923 1.00 87.69 70 LEU A C 1
ATOM 585 O O . LEU A 1 70 ? -17.169 5.582 26.795 1.00 87.69 70 LEU A O 1
ATOM 589 N N . GLN A 1 71 ? -15.203 6.434 26.125 1.00 79.25 71 GLN A N 1
ATOM 590 C CA . GLN A 1 71 ? -14.601 6.351 27.445 1.00 79.25 71 GLN A CA 1
ATOM 591 C C . GLN A 1 71 ? -15.175 7.482 28.304 1.00 79.25 71 GLN A C 1
ATOM 593 O O . GLN A 1 71 ? -14.934 8.655 28.008 1.00 79.25 71 GLN A O 1
ATOM 598 N N . PRO A 1 72 ? -15.933 7.181 29.378 1.00 64.19 72 PRO A N 1
ATOM 599 C CA . PRO A 1 72 ? -16.243 8.208 30.353 1.00 64.19 72 PRO A CA 1
ATOM 600 C C . PRO A 1 72 ? -14.900 8.738 30.848 1.00 64.19 72 PRO A C 1
ATOM 602 O O . PRO A 1 72 ? -14.055 7.940 31.258 1.00 64.19 72 PRO A O 1
ATOM 605 N N . LYS A 1 73 ? -14.683 10.062 30.774 1.00 60.25 73 LYS A N 1
ATOM 606 C CA . LYS A 1 73 ? -13.584 10.723 31.493 1.00 60.25 73 LYS A CA 1
ATOM 607 C C . LYS A 1 73 ? -13.577 10.098 32.877 1.00 60.25 73 LYS A C 1
ATOM 609 O O . LYS A 1 73 ? -14.547 10.293 33.610 1.00 60.25 73 LYS A O 1
ATOM 614 N N . ALA 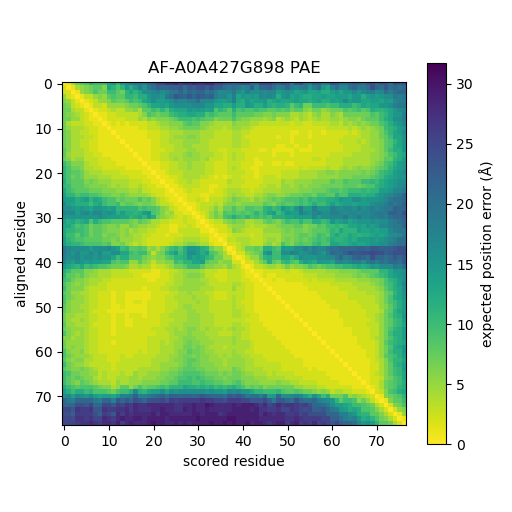A 1 74 ? -12.564 9.287 33.180 1.00 56.81 74 ALA A N 1
ATOM 615 C CA . ALA A 1 74 ? -12.420 8.726 34.505 1.00 56.81 74 ALA A CA 1
ATOM 616 C C . ALA A 1 74 ? -12.468 9.931 35.439 1.00 56.81 74 ALA A C 1
ATOM 618 O O . ALA A 1 74 ? -11.617 10.819 35.352 1.00 56.81 74 ALA A O 1
ATOM 619 N N . VAL A 1 75 ? -13.545 10.034 36.217 1.00 57.25 75 VAL A N 1
ATOM 620 C CA . VAL A 1 75 ? -13.647 11.027 37.272 1.00 57.25 75 VAL A CA 1
ATOM 621 C C . VAL A 1 75 ? -12.564 10.598 38.241 1.00 57.25 75 VAL A C 1
ATOM 623 O O . VAL A 1 75 ? -12.730 9.625 38.970 1.00 57.25 75 VAL A O 1
ATOM 626 N N . VAL A 1 76 ? -11.401 11.236 38.129 1.00 53.59 76 VAL A N 1
ATOM 627 C CA . VAL A 1 76 ? -10.324 11.092 39.096 1.00 53.59 76 VAL A CA 1
ATOM 628 C C . VAL A 1 76 ? -10.877 11.704 40.379 1.00 53.59 76 VAL A C 1
ATOM 630 O O . VAL A 1 76 ? -10.989 12.924 40.480 1.00 53.59 76 VAL A O 1
ATOM 633 N N . SER A 1 77 ? -11.353 10.838 41.275 1.00 48.09 77 SER A N 1
ATOM 634 C CA . SER A 1 77 ? -11.709 11.157 42.659 1.00 48.09 77 SER A CA 1
ATOM 635 C C . SER A 1 77 ? -10.458 11.319 43.503 1.00 48.09 77 SER A C 1
ATOM 637 O O . SER A 1 77 ? -9.579 10.435 43.355 1.00 48.09 77 SER A O 1
#

pLDDT: mean 86.4, std 12.74, range [47.19, 98.06]

Mean predicted aligned error: 7.89 Å

Solvent-accessible surface area (backbone atoms only — not comparable to full-atom values): 4761 Å² total; per-residue (Å²): 133,87,44,81,87,79,45,64,93,35,66,55,59,51,55,52,69,65,51,68,26,28,35,79,42,72,40,94,85,72,80,48,76,42,82,39,86,29,89,87,29,88,41,60,57,65,69,64,47,46,56,41,52,52,55,51,50,51,52,52,49,53,50,48,55,50,48,60,72,68,47,73,77,76,78,84,124

Nearest PDB structures (foldseek):
  4uce-assembly1_A  TM=4.217E-01  e=6.527E+00  Human respiratory syncytial virus A2
  4uc8-assembly2_A  TM=4.759E-01  e=9.091E+00  Human respiratory syncytial virus A2
  1pc6-assembly1_A  TM=3.221E-01  e=4.686E+00  Lambdavirus lambda
  2gib-assembly1_A  TM=1.787E-01  e=7.328E-01  Severe acute respiratory syndrome-related coronavirus

Foldseek 3Di:
DQDPPVNPPCPLVVQLLPFFAWDWDQDPVNPDIDIDGDNPHPDGDPVSNVVSVVVVVVVVVVVVVVVVVPDDPPPPD